Protein AF-A0A819S524-F1 (afdb_monomer_lite)

Sequence (66 aa):
QEVLKETESMISHTKSSFIKSWKEFQHVYNTANNDDTLKQSKEYEEAQKIYDELNKAHQEDRLVQA

Radius of gyration: 15.82 Å; chains: 1; bounding box: 37×16×43 Å

Foldseek 3Di:
DVVVVVVVVVVVVVVVVLVVVLVVLVVVLVVLVVDPVSCVDPVNVVSVVVNVVSVVVVVVVVVVVD

Structure (mmCIF, N/CA/C/O backbone):
data_AF-A0A819S524-F1
#
_entry.id   AF-A0A819S524-F1
#
loop_
_atom_site.group_PDB
_atom_site.id
_atom_site.type_symbol
_atom_site.label_atom_id
_atom_site.label_alt_id
_atom_site.label_c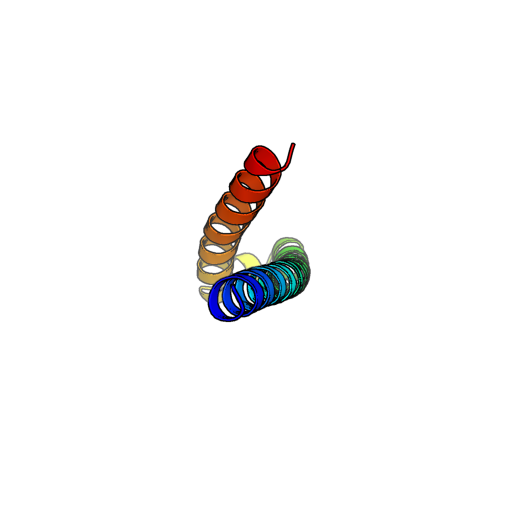omp_id
_atom_site.label_asym_id
_atom_site.label_entity_id
_atom_site.label_seq_id
_atom_site.pdbx_PDB_ins_code
_atom_site.Cartn_x
_atom_site.Cartn_y
_atom_site.Cartn_z
_atom_site.occupancy
_atom_site.B_iso_or_equiv
_atom_site.auth_seq_id
_atom_site.auth_comp_id
_atom_site.auth_asym_id
_atom_site.auth_atom_id
_atom_site.pdbx_PDB_model_num
ATOM 1 N N . GLN A 1 1 ? 24.741 -1.522 -24.692 1.00 71.94 1 GLN A N 1
ATOM 2 C CA . GLN A 1 1 ? 23.663 -2.538 -24.664 1.00 71.94 1 GLN A CA 1
ATOM 3 C C . GLN A 1 1 ? 23.591 -3.261 -23.320 1.00 71.94 1 GLN A C 1
ATOM 5 O O . GLN A 1 1 ? 22.489 -3.478 -22.849 1.00 71.94 1 GLN A O 1
ATOM 10 N N . GLU A 1 2 ? 24.716 -3.581 -22.676 1.00 89.69 2 GLU A N 1
ATOM 11 C CA . GLU A 1 2 ? 24.754 -4.186 -21.329 1.00 89.69 2 GLU A CA 1
ATOM 12 C C . GLU A 1 2 ? 24.138 -3.290 -20.240 1.00 89.69 2 GLU A C 1
ATOM 14 O O . GLU A 1 2 ? 23.198 -3.708 -19.577 1.00 89.69 2 GLU A O 1
ATOM 19 N N . VAL A 1 3 ? 24.524 -2.010 -20.190 1.00 91.62 3 VAL A N 1
ATOM 20 C CA . VAL A 1 3 ? 23.953 -1.007 -19.261 1.00 91.62 3 VAL A CA 1
ATOM 21 C C . VAL A 1 3 ? 22.428 -0.868 -19.386 1.00 91.62 3 VAL A C 1
ATOM 23 O O . VAL A 1 3 ? 21.731 -0.686 -18.392 1.00 91.62 3 VAL A O 1
ATOM 26 N N . LEU A 1 4 ? 21.886 -0.978 -20.606 1.00 91.50 4 LEU A N 1
ATOM 27 C CA . LEU A 1 4 ? 20.435 -0.943 -20.838 1.00 91.50 4 LEU A CA 1
ATOM 28 C C . LEU A 1 4 ? 19.749 -2.161 -20.207 1.00 91.50 4 LEU A C 1
ATOM 30 O O . LEU A 1 4 ? 18.771 -1.991 -19.489 1.00 91.50 4 LEU A O 1
ATOM 34 N N . LYS A 1 5 ? 20.307 -3.364 -20.395 1.00 92.25 5 LYS A N 1
ATOM 35 C CA . LYS A 1 5 ? 19.780 -4.599 -19.792 1.00 92.25 5 LYS A CA 1
ATOM 36 C C . LYS A 1 5 ? 19.859 -4.580 -18.265 1.00 92.25 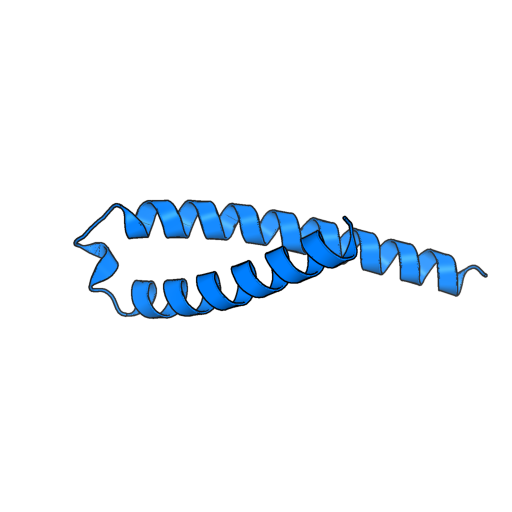5 LYS A C 1
ATOM 38 O O . LYS A 1 5 ? 18.935 -5.034 -17.596 1.00 92.25 5 LYS A O 1
ATOM 43 N N . GLU A 1 6 ? 20.943 -4.048 -17.705 1.00 93.81 6 GLU A N 1
ATOM 44 C CA . GLU A 1 6 ? 21.075 -3.870 -16.255 1.00 93.81 6 GLU A CA 1
ATOM 45 C C . GLU A 1 6 ? 20.028 -2.893 -15.717 1.00 93.81 6 GLU A C 1
ATOM 47 O O . GLU A 1 6 ? 19.357 -3.188 -14.729 1.00 93.81 6 GLU A O 1
ATOM 52 N N . THR A 1 7 ? 19.819 -1.774 -16.415 1.00 93.94 7 THR A N 1
ATOM 53 C CA . THR A 1 7 ? 18.804 -0.778 -16.050 1.00 93.94 7 THR A CA 1
ATOM 54 C C . THR A 1 7 ? 17.395 -1.380 -16.095 1.00 93.94 7 THR A C 1
ATOM 56 O O . THR A 1 7 ? 16.624 -1.216 -15.151 1.00 93.94 7 THR A O 1
ATOM 59 N N . GLU A 1 8 ? 17.062 -2.134 -17.146 1.00 92.25 8 GLU A N 1
ATOM 60 C CA . GLU A 1 8 ? 15.783 -2.848 -17.272 1.00 92.25 8 GLU A CA 1
ATOM 61 C C . GLU A 1 8 ? 15.575 -3.862 -16.136 1.00 92.25 8 GLU A C 1
ATOM 63 O O . GLU A 1 8 ? 14.493 -3.926 -15.544 1.00 92.25 8 GLU A O 1
ATOM 68 N N . SER A 1 9 ? 16.623 -4.610 -15.781 1.00 94.06 9 SER A N 1
ATOM 69 C CA . SER A 1 9 ? 16.603 -5.559 -14.663 1.00 94.06 9 SER A CA 1
ATOM 70 C C . SER A 1 9 ? 16.362 -4.857 -13.322 1.00 94.06 9 SER A C 1
ATOM 72 O O . SER A 1 9 ? 15.499 -5.274 -12.547 1.00 94.06 9 SER A O 1
ATOM 74 N N . MET A 1 10 ? 17.051 -3.740 -13.065 1.00 94.94 10 MET A N 1
ATOM 75 C CA . MET A 1 10 ? 16.862 -2.941 -11.849 1.00 94.94 10 MET A CA 1
ATOM 76 C C . MET A 1 10 ? 15.444 -2.371 -11.746 1.00 94.94 10 MET A C 1
ATOM 78 O O . MET A 1 10 ? 14.845 -2.410 -10.668 1.00 94.94 10 MET A O 1
ATOM 82 N N . ILE A 1 11 ? 14.881 -1.882 -12.856 1.00 90.62 11 ILE A N 1
ATOM 83 C CA . ILE A 1 11 ? 13.494 -1.401 -12.908 1.00 90.62 11 ILE A CA 1
ATOM 84 C C . ILE A 1 11 ? 12.530 -2.546 -12.582 1.00 90.62 11 ILE A C 1
ATOM 86 O O . ILE A 1 11 ? 11.663 -2.388 -11.722 1.00 90.62 11 ILE A O 1
ATOM 90 N N . SER A 1 12 ? 12.697 -3.710 -13.217 1.00 89.88 12 SER A N 1
ATOM 91 C CA . SER A 1 12 ? 11.863 -4.893 -12.970 1.00 89.88 12 SER A CA 1
ATOM 92 C C . SER A 1 12 ? 11.920 -5.341 -11.505 1.00 89.88 12 SER A C 1
ATOM 94 O O . SER A 1 12 ? 10.884 -5.556 -10.869 1.00 89.88 12 SER A O 1
ATOM 96 N N . HIS A 1 13 ? 13.125 -5.400 -10.934 1.00 93.69 13 HIS A N 1
ATOM 97 C CA . HIS A 1 13 ? 13.331 -5.765 -9.537 1.00 93.69 13 HIS A CA 1
ATOM 98 C C . HIS A 1 13 ? 12.665 -4.771 -8.578 1.00 93.69 13 HIS A C 1
ATOM 100 O O . HIS A 1 13 ? 11.939 -5.174 -7.670 1.00 93.69 13 HIS A O 1
ATOM 106 N N . THR A 1 14 ? 12.853 -3.472 -8.814 1.00 91.12 14 THR A N 1
ATOM 107 C CA . THR A 1 14 ? 12.266 -2.408 -7.988 1.00 91.12 14 THR A CA 1
ATOM 108 C C . THR A 1 14 ? 10.740 -2.457 -8.028 1.00 91.12 14 THR A C 1
ATOM 110 O O . THR A 1 14 ? 10.099 -2.379 -6.980 1.00 91.12 14 THR A O 1
ATOM 113 N N . LYS A 1 15 ? 10.147 -2.672 -9.211 1.00 87.75 15 LYS A N 1
ATOM 114 C CA . LYS A 1 15 ? 8.694 -2.841 -9.363 1.00 87.75 15 LYS A CA 1
ATOM 115 C C . LYS A 1 15 ? 8.169 -4.045 -8.584 1.00 87.75 15 LYS A C 1
ATOM 117 O O . LYS A 1 15 ? 7.176 -3.929 -7.872 1.00 87.75 15 LYS A O 1
ATOM 122 N N . SER A 1 16 ? 8.845 -5.189 -8.685 1.00 89.81 16 SER A N 1
ATOM 123 C CA . SER A 1 16 ? 8.462 -6.401 -7.952 1.00 89.81 16 SER A CA 1
ATOM 124 C C . SER A 1 16 ? 8.483 -6.177 -6.435 1.00 89.81 16 SER A C 1
ATOM 126 O O . SER A 1 16 ? 7.510 -6.485 -5.741 1.00 89.81 16 SER A O 1
ATOM 128 N N . SER A 1 17 ? 9.555 -5.560 -5.930 1.00 90.94 17 SER A N 1
ATOM 129 C CA . SER A 1 17 ? 9.696 -5.216 -4.513 1.00 90.94 17 SER A CA 1
ATOM 130 C C . SER A 1 17 ? 8.616 -4.237 -4.049 1.00 90.94 17 SER A C 1
ATOM 132 O O . SER A 1 17 ? 7.992 -4.477 -3.017 1.00 90.94 17 SER A O 1
ATOM 134 N N . PHE A 1 18 ? 8.312 -3.202 -4.841 1.00 89.12 18 PHE A N 1
ATOM 135 C CA . PHE A 1 18 ? 7.224 -2.266 -4.548 1.00 89.12 18 PHE A CA 1
ATOM 136 C C . PHE A 1 18 ? 5.866 -2.973 -4.437 1.00 89.12 18 PHE A C 1
ATOM 138 O O . PHE A 1 18 ? 5.167 -2.802 -3.442 1.00 89.12 18 PHE A O 1
ATOM 145 N N . ILE A 1 19 ? 5.506 -3.818 -5.411 1.00 88.62 19 ILE A N 1
ATOM 146 C CA . ILE A 1 19 ? 4.228 -4.552 -5.403 1.00 88.62 19 ILE A CA 1
ATOM 147 C C . ILE A 1 19 ? 4.127 -5.466 -4.175 1.00 88.62 19 ILE A C 1
ATOM 149 O O . ILE A 1 19 ? 3.049 -5.603 -3.591 1.00 88.62 19 ILE A O 1
ATOM 153 N N . LYS A 1 20 ? 5.232 -6.104 -3.777 1.00 91.38 20 LYS A N 1
ATOM 154 C CA . LYS A 1 20 ? 5.265 -6.961 -2.589 1.00 91.38 20 LYS A CA 1
ATOM 155 C C . LYS A 1 20 ? 5.026 -6.151 -1.313 1.00 91.38 20 LYS A C 1
ATOM 157 O O . LYS A 1 20 ? 4.103 -6.477 -0.568 1.00 91.38 20 LYS A O 1
ATOM 162 N N . SER A 1 21 ? 5.789 -5.078 -1.107 1.00 90.19 21 SER A N 1
ATOM 163 C CA . SER A 1 21 ? 5.634 -4.203 0.060 1.00 90.19 21 SER A CA 1
ATOM 164 C C . SER A 1 21 ? 4.254 -3.543 0.108 1.00 90.19 21 SER A C 1
ATOM 166 O O . SER A 1 21 ? 3.662 -3.449 1.179 1.00 90.19 21 SER A O 1
ATOM 168 N N . TRP A 1 22 ? 3.688 -3.169 -1.045 1.00 90.38 22 TRP A N 1
ATOM 169 C CA . TRP A 1 22 ? 2.322 -2.651 -1.140 1.00 90.38 22 TRP A CA 1
ATOM 170 C C . TRP A 1 22 ? 1.283 -3.657 -0.633 1.00 90.38 22 TRP A C 1
ATOM 172 O O . TRP A 1 22 ? 0.419 -3.307 0.168 1.00 90.38 22 TRP A O 1
ATOM 182 N N . LYS A 1 23 ? 1.376 -4.926 -1.050 1.00 91.25 23 LYS A N 1
ATOM 183 C CA . LYS A 1 23 ? 0.453 -5.984 -0.600 1.00 91.25 23 LYS A CA 1
ATOM 184 C C . LYS A 1 23 ? 0.563 -6.254 0.898 1.00 91.25 23 LYS A C 1
ATOM 186 O O . LYS A 1 23 ? -0.461 -6.445 1.552 1.00 91.25 23 LYS A O 1
ATOM 191 N N . GLU A 1 24 ? 1.783 -6.276 1.428 1.00 92.44 24 GLU A N 1
ATOM 192 C CA . GLU A 1 24 ? 2.035 -6.449 2.863 1.00 92.44 24 GLU A CA 1
ATOM 193 C C . GLU A 1 24 ? 1.430 -5.288 3.6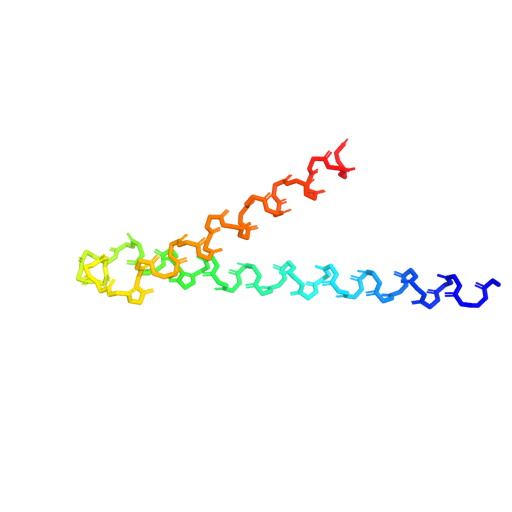62 1.00 92.44 24 GLU A C 1
ATOM 195 O O . GLU A 1 24 ? 0.675 -5.516 4.608 1.00 92.44 24 GLU A O 1
ATOM 200 N N . PHE A 1 25 ? 1.668 -4.051 3.222 1.00 92.38 25 PHE A N 1
ATOM 201 C CA . PHE A 1 25 ? 1.100 -2.864 3.849 1.00 92.38 25 PHE A CA 1
ATOM 202 C C . PHE A 1 25 ? -0.433 -2.846 3.779 1.00 92.38 25 PHE A C 1
ATOM 204 O O . PHE A 1 25 ? -1.089 -2.650 4.798 1.00 92.38 25 PHE A O 1
ATOM 211 N N . GLN A 1 26 ? -1.020 -3.132 2.610 1.00 92.69 26 GLN A N 1
ATOM 212 C CA . GLN A 1 26 ? -2.472 -3.225 2.428 1.00 92.69 26 GLN A CA 1
ATOM 213 C C . GLN A 1 26 ? -3.097 -4.252 3.384 1.00 92.69 26 GLN A C 1
ATOM 215 O O . GLN A 1 26 ? -4.182 -4.021 3.914 1.00 92.69 26 GLN A O 1
ATOM 220 N N . HIS A 1 27 ? -2.437 -5.389 3.621 1.00 92.75 27 HIS A N 1
ATOM 221 C CA . HIS A 1 27 ? -2.936 -6.399 4.553 1.00 92.75 27 HIS A CA 1
ATOM 222 C C . HIS A 1 27 ? -2.973 -5.887 6.002 1.00 92.75 27 HIS A C 1
ATOM 224 O O . HIS A 1 27 ? -3.992 -6.038 6.684 1.00 92.75 27 HIS A O 1
ATOM 230 N N . VAL A 1 28 ? -1.894 -5.242 6.455 1.00 90.38 28 VAL A N 1
ATOM 231 C CA . VAL A 1 28 ? -1.813 -4.653 7.802 1.00 90.38 28 VAL A CA 1
ATOM 232 C C . VAL A 1 28 ? -2.821 -3.514 7.955 1.00 90.38 28 VAL A C 1
ATOM 234 O O . VAL A 1 28 ? -3.584 -3.500 8.921 1.00 90.38 28 VAL A O 1
ATOM 237 N N . TYR A 1 29 ? -2.894 -2.612 6.973 1.00 92.44 29 TYR A N 1
ATOM 238 C CA . TYR A 1 29 ? -3.843 -1.502 6.966 1.00 92.44 29 TYR A CA 1
ATOM 239 C C . TYR A 1 29 ? -5.293 -1.988 7.020 1.00 92.44 29 TYR A C 1
ATOM 241 O O . TYR A 1 29 ? -6.060 -1.518 7.851 1.00 92.44 29 TYR A O 1
ATOM 249 N N . ASN A 1 30 ? -5.671 -2.979 6.205 1.00 91.38 30 ASN A N 1
ATOM 250 C CA . ASN A 1 30 ? -7.028 -3.531 6.221 1.00 91.38 30 ASN A CA 1
ATOM 251 C C . ASN A 1 30 ? -7.377 -4.190 7.559 1.00 91.38 30 ASN A C 1
ATOM 253 O O . ASN A 1 30 ? -8.526 -4.131 7.988 1.00 91.38 30 ASN A O 1
ATOM 257 N N . THR A 1 31 ? -6.396 -4.805 8.221 1.00 90.25 31 THR A N 1
ATOM 258 C CA . THR A 1 31 ? -6.585 -5.361 9.565 1.00 90.25 31 THR A CA 1
ATOM 259 C C . THR A 1 31 ? -6.873 -4.240 10.564 1.00 90.25 31 THR A C 1
ATOM 261 O O . THR A 1 31 ? -7.860 -4.320 11.290 1.00 90.25 31 THR A O 1
ATOM 264 N N . ALA A 1 32 ? -6.088 -3.158 10.537 1.00 89.69 32 ALA A N 1
ATOM 265 C CA . ALA A 1 32 ? -6.305 -1.993 11.394 1.00 89.69 32 ALA A CA 1
ATOM 266 C C . ALA A 1 32 ? -7.613 -1.243 11.071 1.00 89.69 32 ALA A C 1
ATOM 268 O O . ALA A 1 32 ? -8.324 -0.819 11.973 1.00 89.69 32 ALA A O 1
ATOM 269 N N . ASN A 1 33 ? -7.991 -1.137 9.794 1.00 89.88 33 ASN A N 1
ATOM 270 C CA . ASN A 1 33 ? -9.235 -0.503 9.343 1.00 89.88 33 ASN A CA 1
ATOM 271 C C . ASN A 1 33 ? -10.495 -1.315 9.706 1.00 89.88 33 ASN A C 1
ATOM 273 O O . ASN A 1 33 ? -11.609 -0.800 9.636 1.00 89.88 33 ASN A O 1
ATOM 277 N N . ASN A 1 34 ? -10.358 -2.573 10.119 1.00 91.19 34 ASN A N 1
ATOM 278 C CA . ASN A 1 34 ? -11.479 -3.354 10.643 1.00 91.19 34 ASN A CA 1
ATOM 279 C C . ASN A 1 34 ? -11.587 -3.294 12.179 1.00 91.19 34 ASN A C 1
ATOM 281 O O . ASN A 1 34 ? -12.528 -3.860 12.728 1.00 91.19 34 ASN A O 1
ATOM 285 N N . ASP A 1 35 ? -10.671 -2.599 12.864 1.00 92.25 35 ASP A N 1
ATOM 286 C CA . ASP A 1 35 ? -10.671 -2.420 14.319 1.00 92.25 35 ASP A CA 1
ATOM 287 C C . ASP A 1 35 ? -10.895 -0.942 14.682 1.00 92.25 35 ASP A C 1
ATOM 289 O O . ASP A 1 35 ? -10.031 -0.084 14.494 1.00 92.25 35 ASP A O 1
ATOM 293 N N . ASP A 1 36 ? -12.070 -0.630 15.231 1.00 90.50 36 ASP A N 1
ATOM 294 C CA . ASP A 1 36 ? -12.442 0.745 15.585 1.00 90.50 36 ASP A CA 1
ATOM 295 C C . ASP A 1 36 ? -11.597 1.338 16.726 1.00 90.50 36 ASP A C 1
ATOM 297 O O . ASP A 1 36 ? -11.509 2.562 16.849 1.00 90.50 36 ASP A O 1
ATOM 301 N N . THR A 1 37 ? -10.936 0.498 17.529 1.00 90.19 37 THR A N 1
ATOM 302 C CA . THR A 1 37 ? -9.989 0.938 18.565 1.00 90.19 37 THR A CA 1
ATOM 303 C C . THR A 1 37 ? -8.719 1.482 17.924 1.00 90.19 37 THR A C 1
ATOM 305 O O . THR A 1 37 ? -8.202 2.519 18.340 1.00 90.19 37 THR A O 1
ATOM 308 N N . LEU A 1 38 ? -8.228 0.803 16.882 1.00 88.62 38 LEU A N 1
ATOM 309 C CA . LEU A 1 38 ? -7.009 1.192 16.174 1.00 88.62 38 LEU A CA 1
ATOM 310 C C . LEU A 1 38 ? -7.230 2.431 15.304 1.00 88.62 38 LEU A C 1
ATOM 312 O O . LE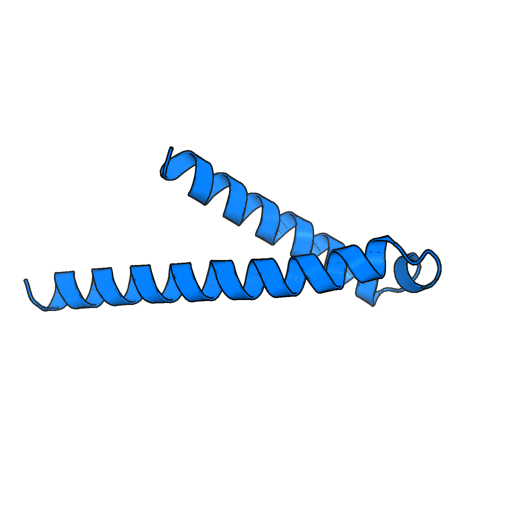U A 1 38 ? -6.342 3.274 15.234 1.00 88.62 38 LEU A O 1
ATOM 316 N N . LYS A 1 39 ? -8.427 2.613 14.730 1.00 89.25 39 LYS A N 1
ATOM 317 C CA . LYS A 1 39 ? -8.766 3.795 13.909 1.00 89.25 39 LYS A CA 1
ATOM 318 C C . LYS A 1 39 ? -8.586 5.144 14.601 1.00 89.25 39 LYS A C 1
ATOM 320 O O . LYS A 1 39 ? -8.460 6.162 13.928 1.00 89.25 39 LYS A O 1
ATOM 325 N N . GLN A 1 40 ? -8.633 5.167 15.929 1.00 89.00 40 GLN A N 1
ATOM 326 C CA . GLN A 1 40 ? -8.496 6.394 16.714 1.00 89.00 40 GLN A CA 1
ATOM 327 C C . GLN A 1 40 ? -7.033 6.739 17.026 1.00 89.00 40 GLN A C 1
ATOM 329 O O . GLN A 1 40 ? -6.762 7.801 17.587 1.00 89.00 40 GLN A O 1
ATOM 334 N N . SER A 1 41 ? -6.090 5.852 16.696 1.00 91.38 41 SER A N 1
ATOM 335 C CA . SER A 1 41 ? -4.673 6.063 16.963 1.00 91.38 41 SER A CA 1
ATOM 336 C C . SER A 1 41 ? -4.032 6.975 15.909 1.00 91.38 41 SER A C 1
ATOM 338 O O . SER A 1 41 ? -4.459 7.037 14.754 1.00 91.38 41 SER A O 1
ATOM 340 N N . LYS A 1 42 ? -2.972 7.689 16.301 1.00 92.25 42 LYS A N 1
ATOM 341 C CA . LYS A 1 42 ? -2.201 8.527 15.367 1.00 92.25 42 LYS A CA 1
ATOM 342 C C . LYS A 1 42 ? -1.494 7.684 14.309 1.00 92.25 42 LYS A C 1
ATOM 344 O O . LYS A 1 42 ? -1.400 8.090 13.157 1.00 92.25 42 LYS A O 1
ATOM 349 N N . GLU A 1 43 ? -1.047 6.495 14.696 1.00 90.56 43 GLU A N 1
ATOM 350 C CA . GLU A 1 43 ? -0.406 5.526 13.811 1.00 90.56 43 GLU A CA 1
ATOM 351 C C . GLU A 1 43 ? -1.357 5.077 12.697 1.00 90.56 43 GLU A C 1
ATOM 353 O O . GLU A 1 43 ? -0.924 4.881 11.564 1.00 90.56 43 GLU A O 1
ATOM 358 N N . TYR A 1 44 ? -2.658 4.956 12.985 1.00 93.06 44 TYR A N 1
ATOM 359 C CA . TYR A 1 44 ? -3.652 4.667 11.958 1.00 93.06 44 TYR A CA 1
ATOM 360 C C . TYR A 1 44 ? -3.830 5.827 10.973 1.00 93.06 44 TYR A C 1
ATOM 362 O O . TYR A 1 44 ? -3.888 5.594 9.767 1.00 93.06 44 TYR A O 1
ATOM 370 N N . GLU A 1 45 ? -3.877 7.074 11.455 1.00 92.75 45 GLU A N 1
ATOM 371 C CA . GLU A 1 45 ? -3.961 8.255 10.583 1.00 92.75 45 GLU A CA 1
ATOM 372 C C . GLU A 1 45 ? -2.744 8.347 9.644 1.00 92.75 45 GLU A C 1
ATOM 374 O O . GLU A 1 45 ? -2.881 8.630 8.451 1.00 92.75 45 GLU A O 1
ATOM 379 N N . GLU A 1 46 ? -1.546 8.070 10.162 1.00 92.81 46 GLU A N 1
ATOM 380 C CA . GLU A 1 46 ? -0.322 7.987 9.361 1.00 92.81 46 GLU A CA 1
ATOM 381 C C . GLU A 1 46 ? -0.383 6.833 8.355 1.00 92.81 46 GLU A C 1
ATOM 383 O O . GLU A 1 46 ? -0.099 7.027 7.170 1.00 92.81 46 GLU A O 1
ATOM 388 N N . ALA A 1 47 ? -0.822 5.649 8.791 1.00 91.75 47 ALA A N 1
ATOM 389 C CA . ALA A 1 47 ? -0.978 4.494 7.918 1.00 91.75 47 ALA A CA 1
ATOM 390 C C . ALA A 1 47 ? -1.999 4.748 6.798 1.00 91.75 47 ALA A C 1
ATOM 392 O O . ALA A 1 47 ? -1.781 4.313 5.670 1.00 91.75 47 ALA A O 1
ATOM 393 N N . GLN A 1 48 ? -3.077 5.484 7.068 1.00 93.44 48 GLN A N 1
ATOM 394 C CA . GLN A 1 48 ? -4.061 5.867 6.059 1.00 93.44 48 GLN A CA 1
ATOM 395 C C . GLN A 1 48 ? -3.458 6.785 4.991 1.00 93.44 48 GLN A C 1
ATOM 397 O O . GLN A 1 48 ? -3.650 6.538 3.803 1.00 93.44 48 GLN A O 1
ATOM 402 N N . LYS A 1 49 ? -2.675 7.799 5.382 1.00 93.81 49 LYS A N 1
ATOM 403 C CA . LYS A 1 49 ? -1.996 8.688 4.418 1.00 93.81 49 LYS A CA 1
ATOM 404 C C . LYS A 1 49 ? -1.044 7.904 3.516 1.00 93.81 49 LYS A C 1
ATOM 406 O O . LYS A 1 49 ? -1.082 8.053 2.297 1.00 93.81 49 LYS A O 1
ATOM 411 N N . ILE A 1 50 ? -0.249 7.015 4.114 1.00 91.75 50 ILE A N 1
ATOM 412 C CA . ILE A 1 50 ? 0.667 6.135 3.377 1.00 91.75 50 ILE A CA 1
ATOM 413 C C . ILE A 1 50 ? -0.119 5.194 2.451 1.00 91.75 50 ILE A C 1
ATOM 415 O O . ILE A 1 50 ? 0.277 4.987 1.303 1.00 91.75 50 ILE A O 1
ATOM 419 N N . TYR A 1 51 ? -1.244 4.645 2.919 1.00 91.69 51 TYR A N 1
ATOM 420 C CA . TYR A 1 51 ? -2.115 3.790 2.114 1.00 91.69 51 TYR A CA 1
ATOM 421 C C . TYR A 1 51 ? -2.613 4.516 0.865 1.00 91.69 51 TYR A C 1
ATOM 423 O O . TYR A 1 51 ? -2.506 3.984 -0.238 1.00 91.69 51 TYR A O 1
ATOM 431 N N . ASP A 1 52 ? -3.124 5.734 1.027 1.00 91.31 52 ASP A N 1
ATOM 432 C CA . ASP A 1 52 ? -3.692 6.516 -0.067 1.00 91.31 52 ASP A CA 1
ATOM 433 C C . ASP A 1 52 ? -2.629 6.886 -1.115 1.00 91.31 52 ASP A C 1
ATOM 435 O O . ASP A 1 52 ? -2.865 6.737 -2.320 1.00 91.31 52 ASP A O 1
ATOM 439 N N . GLU A 1 53 ? -1.434 7.293 -0.675 1.00 90.88 53 GLU A N 1
ATOM 440 C CA . GLU A 1 53 ? -0.302 7.602 -1.560 1.00 90.88 53 GLU A CA 1
ATOM 441 C C . GLU A 1 53 ? 0.144 6.382 -2.374 1.00 90.88 53 GLU A C 1
ATOM 443 O O . GLU A 1 53 ? 0.281 6.445 -3.602 1.00 90.88 53 GLU A O 1
ATOM 448 N N . LEU A 1 54 ? 0.333 5.246 -1.704 1.00 88.25 54 LEU A N 1
ATOM 449 C CA . LEU A 1 54 ? 0.782 4.021 -2.353 1.00 88.25 54 LEU A CA 1
ATOM 450 C C . LEU A 1 54 ? -0.309 3.408 -3.253 1.00 88.25 54 LEU A C 1
ATOM 452 O O . LEU A 1 54 ? 0.011 2.894 -4.328 1.00 88.25 54 LEU A O 1
ATOM 456 N N . ASN A 1 55 ? -1.593 3.505 -2.881 1.00 88.19 55 ASN A N 1
ATOM 457 C CA . ASN A 1 55 ? -2.707 3.034 -3.713 1.00 88.19 55 ASN A CA 1
ATOM 458 C C . ASN A 1 55 ? -2.786 3.827 -5.015 1.00 88.19 55 ASN A C 1
ATOM 460 O O . ASN A 1 55 ? -2.987 3.243 -6.081 1.00 88.19 55 ASN A O 1
ATOM 464 N N . LYS A 1 56 ? -2.599 5.149 -4.934 1.00 89.44 56 LYS A N 1
ATOM 465 C CA . LYS A 1 56 ? -2.545 6.020 -6.107 1.00 89.44 56 LYS A CA 1
ATOM 466 C C . LYS A 1 56 ? -1.399 5.613 -7.035 1.00 89.44 56 LYS A C 1
ATOM 468 O O . LYS A 1 56 ? -1.652 5.342 -8.207 1.00 89.44 56 LYS A O 1
ATOM 473 N N . ALA A 1 57 ? -0.184 5.457 -6.506 1.00 83.50 57 ALA A N 1
ATOM 474 C CA . ALA A 1 57 ? 0.972 5.015 -7.291 1.00 83.50 57 ALA A CA 1
ATOM 475 C C . ALA A 1 57 ? 0.747 3.635 -7.946 1.00 83.50 57 ALA A C 1
ATOM 477 O O . ALA A 1 57 ? 1.073 3.426 -9.115 1.00 83.50 57 ALA A O 1
ATOM 478 N N . HIS A 1 58 ? 0.128 2.694 -7.226 1.00 81.81 58 HIS A N 1
ATOM 479 C CA . HIS A 1 58 ? -0.204 1.368 -7.753 1.00 81.81 58 HIS A CA 1
ATOM 480 C C . HIS A 1 58 ? -1.320 1.398 -8.819 1.00 81.81 58 HIS A C 1
ATOM 482 O O . HIS A 1 58 ? -1.328 0.583 -9.742 1.00 81.81 58 HIS A O 1
ATOM 488 N N . GLN A 1 59 ? -2.293 2.309 -8.717 1.00 85.25 59 GLN A N 1
ATOM 489 C CA . GLN A 1 59 ? -3.313 2.505 -9.754 1.00 85.25 59 GLN A CA 1
ATOM 490 C C . GLN A 1 59 ? -2.729 3.127 -11.022 1.00 85.25 59 GLN A C 1
ATOM 492 O O . GLN A 1 59 ? -3.042 2.659 -12.114 1.00 85.25 59 GLN A O 1
ATOM 497 N N . GLU A 1 60 ? -1.861 4.126 -10.879 1.00 82.44 60 GLU A N 1
ATOM 498 C CA . GLU A 1 60 ? -1.184 4.775 -12.003 1.00 82.44 60 GLU A CA 1
ATOM 499 C C . GLU A 1 60 ? -0.302 3.780 -12.779 1.00 82.44 60 GLU A C 1
ATOM 501 O O . GLU A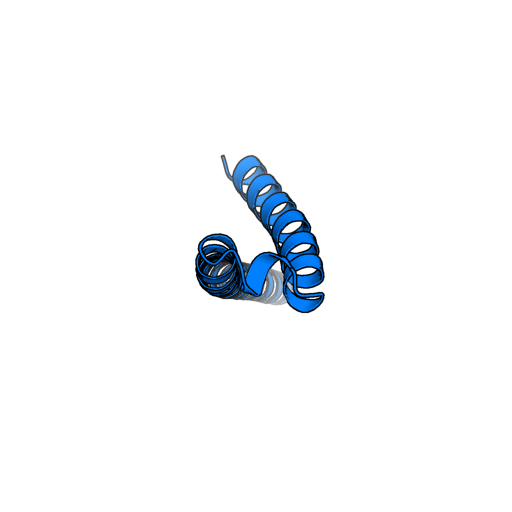 1 60 ? -0.418 3.701 -14.000 1.00 82.44 60 GLU A O 1
ATOM 506 N N . ASP A 1 61 ? 0.494 2.941 -12.098 1.00 76.69 61 ASP A N 1
ATOM 507 C CA . ASP A 1 61 ? 1.297 1.900 -12.772 1.00 76.69 61 ASP A CA 1
ATOM 508 C C . ASP A 1 61 ? 0.418 0.843 -13.466 1.00 76.69 61 ASP A C 1
ATOM 510 O O . ASP A 1 61 ? 0.743 0.421 -14.576 1.00 76.69 61 ASP A O 1
ATOM 514 N N . ARG A 1 62 ? -0.733 0.463 -12.884 1.00 76.56 62 ARG A N 1
ATOM 515 C CA . ARG A 1 62 ? -1.691 -0.445 -13.546 1.00 76.56 62 ARG A CA 1
ATOM 516 C C . ARG A 1 62 ? -2.293 0.150 -14.817 1.00 76.56 62 ARG A C 1
ATOM 518 O O . ARG A 1 62 ? -2.449 -0.581 -15.786 1.00 76.56 62 ARG A O 1
ATOM 525 N N . LEU A 1 63 ? -2.630 1.440 -14.819 1.00 68.88 63 LEU A N 1
ATOM 526 C CA . LEU A 1 63 ? -3.178 2.123 -15.999 1.00 68.88 63 LEU A CA 1
ATOM 527 C C . LEU A 1 63 ? -2.146 2.264 -17.122 1.00 68.88 63 LEU A C 1
ATOM 529 O O . LEU A 1 63 ? -2.511 2.200 -18.286 1.00 68.88 63 LEU A O 1
ATOM 533 N N . VAL A 1 64 ? -0.866 2.433 -16.784 1.00 69.50 64 VAL A N 1
ATOM 534 C CA . VAL A 1 64 ? 0.230 2.494 -17.768 1.00 69.50 64 VAL A CA 1
ATOM 535 C C . VAL A 1 64 ? 0.494 1.130 -18.424 1.00 69.50 64 VAL A C 1
ATOM 537 O O . VAL A 1 64 ? 1.030 1.076 -19.528 1.00 69.50 64 VAL A O 1
ATOM 540 N N . GLN A 1 65 ? 0.140 0.028 -17.756 1.00 60.19 65 GLN A N 1
ATOM 541 C CA . GLN A 1 65 ? 0.354 -1.340 -18.243 1.00 60.19 65 GLN A CA 1
ATOM 542 C C . GLN A 1 65 ? -0.869 -1.971 -18.941 1.00 60.19 65 GLN A C 1
ATOM 544 O O . GLN A 1 65 ? -0.727 -3.072 -19.476 1.00 60.19 65 GLN A O 1
ATOM 549 N N . ALA A 1 66 ? -2.042 -1.325 -18.906 1.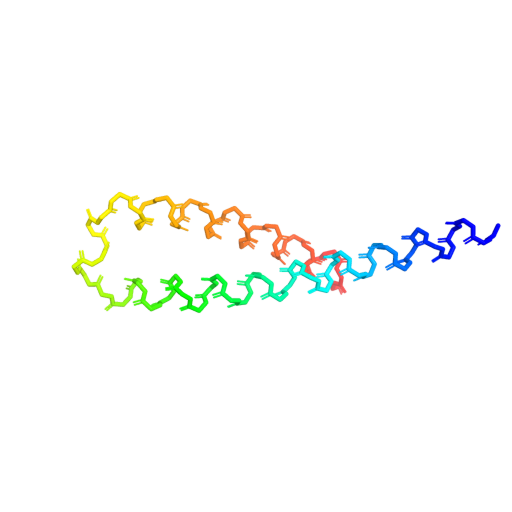00 55.84 66 ALA A N 1
ATOM 550 C CA . ALA A 1 66 ? -3.295 -1.794 -19.515 1.00 55.84 66 ALA A CA 1
ATOM 551 C C . ALA A 1 66 ? -3.462 -1.293 -20.957 1.00 55.84 66 ALA A C 1
ATOM 553 O O . ALA A 1 66 ? -3.982 -2.079 -21.781 1.00 55.84 66 ALA A O 1
#

Secondary structure (DSSP, 8-state):
-HHHHHHHHHHHHHHHHHHHHHHHHHHHHHHHHT-TTGGGSHHHHHHHHHHHHHHHHHHHHHHHH-

pLDDT: mean 88.33, std 7.63, range [55.84, 94.94]